Protein AF-A0A6V8KX57-F1 (afdb_monomer_lite)

Radius of gyration: 18.37 Å; chains: 1; bounding box: 53×50×31 Å

Foldseek 3Di:
DDDDDDQDDDPPPCSVVVLVVQCPDPPDHRPPPCLCCLPCQLPVQHADPVRHGNCPDPVNQVVQCVPPVHSVNDPSVVVVVVCVVAVPPVNPPPPDPPDDDPPPDD

Organism: NCBI:txid1076125

Secondary structure (DSSP, 8-state):
---------STTSSHHHHHHHHHTSTT------GGGIIIIIIIT-PBPTTSSBGGG-HHHHHHHHHHHSSGGGS-HHHHHHHHHHH--GGGSTT-S--PPP-----

InterPro domains:
  IPR027417 P-loop containing nucleoside triphosphate hydrolase [G3DSA:3.40.50.300] (1-101)
  IPR027417 P-loop containing nucleoside triphosphate hydrolase [SSF52540] (4-48)

Structure (mmCIF, N/CA/C/O backbone):
data_AF-A0A6V8KX57-F1
#
_entry.id   AF-A0A6V8KX57-F1
#
loop_
_atom_site.group_PDB
_atom_site.id
_atom_site.type_symbol
_atom_site.label_atom_id
_atom_site.label_alt_id
_atom_site.label_comp_id
_atom_site.label_asym_id
_atom_site.label_entity_id
_atom_site.label_seq_id
_atom_site.pdbx_PDB_ins_code
_atom_site.Cartn_x
_atom_site.Cartn_y
_atom_site.Cartn_z
_atom_site.occupancy
_atom_site.B_iso_or_equiv
_atom_site.auth_seq_id
_atom_site.auth_comp_id
_atom_site.auth_asym_id
_atom_site.auth_atom_id
_atom_site.pdbx_PDB_model_num
ATOM 1 N N . MET A 1 1 ? -17.731 9.855 -0.215 1.00 61.09 1 MET A N 1
ATOM 2 C CA . MET A 1 1 ? -16.500 10.271 -0.920 1.00 61.09 1 MET A CA 1
ATOM 3 C C . MET A 1 1 ? -15.361 10.084 0.064 1.00 61.09 1 MET A C 1
ATOM 5 O O . MET A 1 1 ? -15.464 10.623 1.158 1.00 61.09 1 MET A O 1
ATOM 9 N N . SER A 1 2 ? -14.373 9.250 -0.255 1.00 80.75 2 SER A N 1
ATOM 10 C CA . SER A 1 2 ? -13.273 8.945 0.669 1.00 80.75 2 SER A CA 1
ATOM 11 C C . SER A 1 2 ? -12.160 9.975 0.498 1.00 80.75 2 SER A C 1
ATOM 13 O O . SER A 1 2 ? -11.701 10.198 -0.621 1.00 80.75 2 SER A O 1
ATOM 15 N N . SER A 1 3 ? -11.751 10.618 1.589 1.00 90.81 3 SER A N 1
ATOM 16 C CA . SER A 1 3 ? -10.618 11.548 1.594 1.00 90.81 3 SER A CA 1
ATOM 17 C C . SER A 1 3 ? -9.317 10.776 1.783 1.00 90.81 3 SER A C 1
ATOM 19 O O . SER A 1 3 ? -9.241 9.908 2.649 1.00 90.81 3 SER A O 1
ATOM 21 N N . VAL A 1 4 ? -8.288 11.108 1.001 1.00 92.25 4 VAL A N 1
ATOM 22 C CA . VAL A 1 4 ? -6.947 10.523 1.139 1.00 92.25 4 VAL A CA 1
ATOM 23 C C . VAL A 1 4 ? -6.014 11.563 1.748 1.00 92.25 4 VAL A C 1
ATOM 25 O O . VAL A 1 4 ? -5.900 12.674 1.230 1.00 92.25 4 VAL A O 1
ATOM 28 N N . LEU A 1 5 ? -5.345 11.198 2.842 1.00 92.94 5 LEU A N 1
ATOM 29 C CA . LEU A 1 5 ? -4.351 12.030 3.513 1.00 92.94 5 LEU A CA 1
ATOM 30 C C . LEU A 1 5 ? -2.956 11.442 3.289 1.00 92.94 5 LEU A C 1
ATOM 32 O O . LEU A 1 5 ? -2.659 10.345 3.751 1.00 92.94 5 LEU A O 1
ATOM 36 N N . PHE A 1 6 ? -2.093 12.192 2.608 1.00 91.25 6 PHE A N 1
ATOM 37 C CA . PHE A 1 6 ? -0.690 11.827 2.430 1.00 91.25 6 PHE A CA 1
ATOM 38 C C . PHE A 1 6 ? 0.160 12.447 3.540 1.00 91.25 6 PHE A C 1
ATOM 40 O O . PHE A 1 6 ? 0.143 13.664 3.734 1.00 91.25 6 PHE A O 1
ATOM 47 N N . LEU A 1 7 ? 0.933 11.619 4.243 1.00 90.88 7 LEU A N 1
ATOM 48 C CA . LEU A 1 7 ? 1.901 12.067 5.242 1.00 90.88 7 LEU A CA 1
ATOM 49 C C . LEU A 1 7 ? 3.296 12.124 4.615 1.00 90.88 7 LEU A C 1
ATOM 51 O O . LEU A 1 7 ? 3.874 11.099 4.264 1.00 90.88 7 LEU A O 1
ATOM 55 N N . GLY A 1 8 ? 3.833 13.335 4.474 1.00 86.81 8 GLY A N 1
ATOM 56 C CA . GLY A 1 8 ? 5.172 13.580 3.942 1.00 86.81 8 GLY A CA 1
ATOM 57 C C . GLY A 1 8 ? 6.132 14.079 5.019 1.00 86.81 8 GLY A C 1
ATOM 58 O O . GLY A 1 8 ? 5.756 14.857 5.893 1.00 86.81 8 GLY A O 1
ATOM 59 N N . GLY A 1 9 ? 7.392 13.662 4.938 1.00 84.38 9 GLY A N 1
ATOM 60 C CA . GLY A 1 9 ? 8.456 14.116 5.828 1.00 84.38 9 GLY A CA 1
ATOM 61 C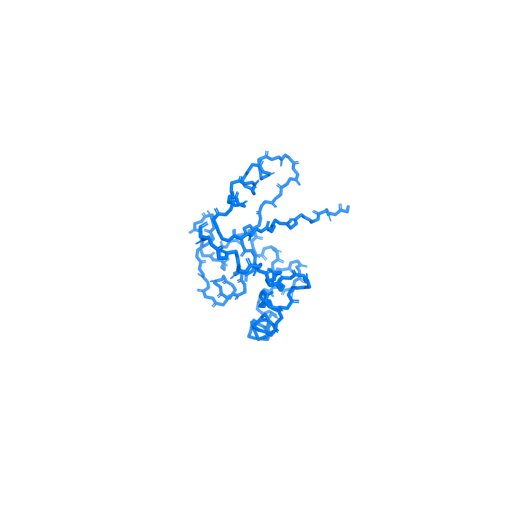 C . GLY A 1 9 ? 9.803 13.536 5.417 1.00 84.38 9 GLY A C 1
ATOM 62 O O . GLY A 1 9 ? 9.869 12.580 4.645 1.00 84.38 9 GLY A O 1
ATOM 63 N N . LEU A 1 10 ? 10.891 14.113 5.927 1.00 82.38 10 LEU A N 1
ATOM 64 C CA . LEU A 1 10 ? 12.196 13.467 5.821 1.00 82.38 10 LEU A CA 1
ATOM 65 C C . LEU A 1 10 ? 12.225 12.227 6.726 1.00 82.38 10 LEU A C 1
ATOM 67 O O . LEU A 1 10 ? 11.469 12.106 7.695 1.00 82.38 10 LEU A O 1
ATOM 71 N N . GLY A 1 11 ? 13.117 11.288 6.413 1.00 82.50 11 GLY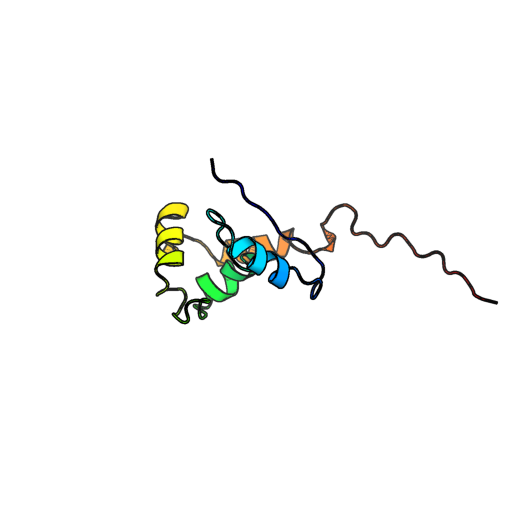 A N 1
ATOM 72 C CA . GLY A 1 11 ? 13.284 10.091 7.229 1.00 82.50 11 GLY A CA 1
ATOM 73 C C . GLY A 1 11 ? 13.538 10.453 8.695 1.00 82.50 11 GLY A C 1
ATOM 74 O O . GLY A 1 11 ? 14.396 11.286 8.994 1.00 82.50 11 GLY A O 1
ATOM 75 N N . ARG A 1 12 ? 12.817 9.785 9.606 1.00 85.25 12 ARG A N 1
ATOM 76 C CA . ARG A 1 12 ? 12.870 9.998 11.067 1.00 85.25 12 ARG A CA 1
ATOM 77 C C . ARG A 1 12 ? 12.296 11.340 11.550 1.00 85.25 12 ARG A C 1
ATOM 79 O O . ARG A 1 12 ? 12.636 11.787 12.639 1.00 85.25 12 ARG A O 1
ATOM 86 N N . SER A 1 13 ? 11.377 11.948 10.799 1.00 90.06 13 SER A N 1
ATOM 87 C CA . SER A 1 13 ? 10.615 13.132 11.240 1.00 90.06 13 SER A CA 1
ATOM 88 C C . SER A 1 13 ? 9.339 12.811 12.039 1.00 90.06 13 SER A C 1
ATOM 90 O O . SER A 1 13 ? 8.531 13.701 12.276 1.00 90.06 13 SER A O 1
ATOM 92 N N . GLY A 1 14 ? 9.131 11.558 12.458 1.00 91.75 14 GLY A N 1
ATOM 93 C CA . GLY A 1 14 ? 7.971 11.168 13.272 1.00 91.75 14 GLY A CA 1
ATOM 94 C C . GLY A 1 14 ? 6.668 10.949 12.493 1.00 91.75 14 GLY A C 1
ATOM 95 O O . GLY A 1 14 ? 5.612 10.854 13.111 1.00 91.75 14 GLY A O 1
ATOM 96 N N . THR A 1 15 ? 6.717 10.817 11.163 1.00 92.25 15 THR A N 1
ATOM 97 C CA . THR A 1 15 ? 5.533 10.546 10.320 1.00 92.25 15 THR A CA 1
ATOM 98 C C . THR A 1 15 ? 4.786 9.282 10.746 1.00 92.25 15 THR A C 1
ATOM 100 O O . THR A 1 15 ? 3.565 9.305 10.831 1.00 92.25 15 THR A O 1
ATOM 103 N N . THR A 1 16 ? 5.502 8.223 11.131 1.00 92.25 16 THR A N 1
ATOM 104 C CA . THR A 1 16 ? 4.906 6.988 11.669 1.00 92.25 16 THR A CA 1
ATOM 105 C C . THR A 1 16 ? 4.136 7.214 12.974 1.00 92.25 16 THR A C 1
ATOM 107 O O . THR A 1 16 ? 3.117 6.572 13.207 1.00 92.25 16 THR A O 1
ATOM 110 N N . LEU A 1 17 ? 4.598 8.120 13.848 1.00 94.25 17 LEU A N 1
ATOM 111 C CA . LEU A 1 17 ? 3.867 8.448 15.078 1.00 94.25 17 LEU A CA 1
ATOM 112 C C . LEU A 1 17 ? 2.556 9.164 14.741 1.00 94.25 17 LEU A C 1
ATOM 114 O O . LEU A 1 17 ? 1.514 8.813 15.284 1.00 94.25 17 LEU A O 1
ATOM 118 N N . VAL A 1 18 ? 2.610 10.135 13.827 1.00 95.12 18 VAL A N 1
ATOM 119 C CA . VAL A 1 18 ? 1.424 10.869 13.364 1.00 95.12 18 VAL A CA 1
ATOM 120 C C . VAL A 1 18 ? 0.421 9.928 12.700 1.00 95.12 18 VAL A C 1
ATOM 122 O O . VAL A 1 18 ? -0.763 9.994 13.014 1.00 95.12 18 VAL A O 1
ATOM 125 N N . GLU A 1 19 ? 0.883 9.021 11.837 1.00 95.25 19 GLU A N 1
ATOM 126 C CA . GLU A 1 19 ? 0.033 8.008 11.206 1.00 95.25 19 GLU A CA 1
ATOM 127 C C . GLU A 1 19 ? -0.707 7.164 12.246 1.00 95.25 19 GLU A C 1
ATOM 129 O O . GLU A 1 19 ? -1.922 7.010 12.154 1.00 95.25 19 GLU A O 1
ATOM 134 N N . ARG A 1 20 ? 0.005 6.667 13.265 1.00 94.19 20 ARG A N 1
ATOM 135 C CA . ARG A 1 20 ? -0.603 5.874 14.340 1.00 94.19 20 ARG A CA 1
ATOM 136 C C . ARG A 1 20 ? -1.668 6.658 15.096 1.00 94.19 20 ARG A C 1
ATOM 138 O O . ARG A 1 20 ? -2.749 6.134 15.304 1.00 94.19 20 ARG A O 1
ATOM 145 N N . LEU A 1 21 ? -1.394 7.916 15.453 1.00 95.75 21 LEU A N 1
ATOM 146 C CA . LEU A 1 21 ? -2.374 8.770 16.135 1.00 95.75 21 LEU A CA 1
ATOM 147 C C . LEU A 1 21 ? -3.635 8.997 15.291 1.00 95.75 21 LEU A C 1
ATOM 149 O O . LEU A 1 21 ? -4.737 9.010 15.830 1.00 95.75 21 LEU A O 1
ATOM 153 N N . LEU A 1 22 ? -3.484 9.166 13.976 1.00 95.25 22 LEU A N 1
ATOM 154 C CA . LEU A 1 22 ? -4.616 9.303 13.059 1.00 95.25 22 LEU A CA 1
ATOM 155 C C . LEU A 1 22 ? -5.371 7.983 12.872 1.00 95.25 22 LEU A C 1
ATOM 157 O O . LEU A 1 22 ? -6.587 8.006 12.726 1.00 95.25 22 LEU A O 1
ATOM 161 N N . GLY A 1 23 ? -4.674 6.846 12.903 1.00 94.31 23 GLY A N 1
ATOM 162 C CA . GLY A 1 23 ? -5.271 5.512 12.813 1.00 94.31 23 GLY A CA 1
ATOM 163 C C . GLY A 1 23 ? -6.203 5.159 13.977 1.00 94.31 23 GLY A C 1
ATOM 164 O O . GLY A 1 23 ? -7.089 4.333 13.798 1.00 94.31 23 GLY A O 1
ATOM 165 N N . GLU A 1 24 ? -6.059 5.816 15.131 1.00 96.06 24 GLU A N 1
ATOM 166 C CA . GLU A 1 24 ? -6.969 5.653 16.278 1.00 96.06 24 GLU A CA 1
ATOM 167 C C . GLU A 1 24 ? -8.305 6.402 16.103 1.00 96.06 24 GLU A C 1
ATOM 169 O O . GLU A 1 24 ? -9.240 6.211 16.884 1.00 96.06 24 GLU A O 1
ATOM 174 N N . LEU A 1 25 ? -8.421 7.285 15.103 1.00 95.44 25 LEU A N 1
ATOM 175 C CA . LEU A 1 25 ? -9.644 8.049 14.873 1.00 95.44 25 LEU A CA 1
ATOM 176 C C . LEU A 1 25 ? -10.699 7.201 14.138 1.00 95.44 25 LEU A C 1
ATOM 178 O O . LEU A 1 25 ? -10.385 6.553 13.135 1.00 95.44 25 LEU A O 1
ATOM 182 N N . PRO A 1 26 ? -11.980 7.253 14.551 1.00 94.25 26 PRO A N 1
ATOM 183 C CA . PRO A 1 26 ? -13.058 6.586 13.831 1.00 94.25 26 PRO A CA 1
ATOM 184 C C . PRO A 1 26 ? -13.131 7.048 12.372 1.00 94.25 26 PRO A C 1
ATOM 186 O O . PRO A 1 26 ? -13.189 8.244 12.087 1.00 94.25 26 PRO A O 1
ATOM 189 N N . GLY A 1 27 ? -13.167 6.092 11.443 1.00 91.44 27 GLY A N 1
ATOM 190 C CA . GLY A 1 27 ? -13.245 6.374 10.007 1.00 91.44 27 GLY A CA 1
ATOM 191 C C . GLY A 1 27 ? -11.904 6.698 9.341 1.00 91.44 27 GLY A C 1
ATOM 192 O O . GLY A 1 27 ? -11.884 6.964 8.139 1.00 91.44 27 GLY A O 1
ATOM 193 N N . CYS A 1 28 ? -10.794 6.641 10.078 1.00 93.81 28 CYS A N 1
ATOM 194 C CA . CYS A 1 28 ? -9.451 6.673 9.515 1.00 93.81 28 CYS A CA 1
ATOM 195 C C . CYS A 1 28 ? -8.897 5.251 9.369 1.00 93.81 28 CYS A C 1
ATOM 197 O O . CYS A 1 28 ? -9.118 4.384 10.209 1.00 93.81 28 CYS A O 1
ATOM 199 N N . CYS A 1 29 ? -8.168 5.012 8.281 1.00 92.50 29 CYS A N 1
ATOM 200 C CA . CYS A 1 29 ? -7.473 3.757 8.025 1.00 92.50 29 CYS A CA 1
ATOM 201 C C . CYS A 1 29 ? -6.018 4.082 7.684 1.00 92.50 29 CYS A C 1
ATOM 203 O O . CYS A 1 29 ? -5.751 4.779 6.704 1.00 92.50 29 CYS A O 1
ATOM 205 N N . ALA A 1 30 ? -5.094 3.618 8.524 1.00 93.38 30 ALA A N 1
ATOM 206 C CA . ALA A 1 30 ? -3.665 3.702 8.253 1.00 93.38 30 ALA A CA 1
ATOM 207 C C . ALA A 1 30 ? -3.273 2.618 7.241 1.00 93.38 30 ALA A C 1
ATOM 209 O O . ALA A 1 30 ? -3.633 1.453 7.409 1.00 93.38 30 ALA A O 1
ATOM 210 N N . LEU A 1 31 ? -2.538 3.005 6.198 1.00 93.00 31 LEU A N 1
ATOM 211 C CA . LEU A 1 31 ? -2.116 2.103 5.119 1.00 93.00 31 LEU A CA 1
ATOM 212 C C . LEU A 1 31 ? -0.618 1.768 5.175 1.00 93.00 31 LEU A C 1
ATOM 214 O O . LEU A 1 31 ? -0.154 0.919 4.416 1.00 93.00 31 LEU A O 1
ATOM 218 N N . GLY A 1 32 ? 0.141 2.413 6.061 1.00 91.75 32 GLY A N 1
ATOM 219 C CA . GLY A 1 32 ? 1.587 2.285 6.151 1.00 91.75 32 GLY A CA 1
ATOM 220 C C . GLY A 1 32 ? 2.318 2.974 5.001 1.00 91.75 32 GLY A C 1
ATOM 221 O O . GLY A 1 32 ? 1.789 3.819 4.273 1.00 91.75 32 GLY A O 1
ATOM 222 N N . GLU A 1 33 ? 3.578 2.589 4.811 1.00 91.81 33 GLU A N 1
ATOM 223 C CA . GLU A 1 33 ? 4.423 3.080 3.722 1.00 91.81 33 GLU A CA 1
ATOM 224 C C . GLU A 1 33 ? 4.048 2.396 2.395 1.00 91.81 33 GLU A C 1
ATOM 226 O O . GLU A 1 33 ? 4.806 1.584 1.871 1.00 91.81 33 GLU A O 1
ATOM 231 N N . VAL A 1 34 ? 2.888 2.748 1.821 1.00 92.25 34 VAL A N 1
ATOM 232 C CA . VAL A 1 34 ? 2.349 2.168 0.565 1.00 92.25 34 VAL A CA 1
ATOM 233 C C . VAL A 1 34 ? 3.328 2.278 -0.614 1.00 92.25 34 VAL A C 1
ATOM 235 O O . VAL A 1 34 ? 3.270 1.495 -1.555 1.00 92.25 34 VAL A O 1
ATOM 238 N N . VAL A 1 35 ? 4.295 3.194 -0.553 1.00 90.00 35 VAL A N 1
ATOM 239 C CA . VAL A 1 35 ? 5.416 3.258 -1.507 1.00 90.00 35 VAL A CA 1
ATOM 240 C C . VAL A 1 35 ? 6.202 1.938 -1.594 1.00 90.00 35 VAL A C 1
ATOM 242 O O . VAL A 1 35 ? 6.7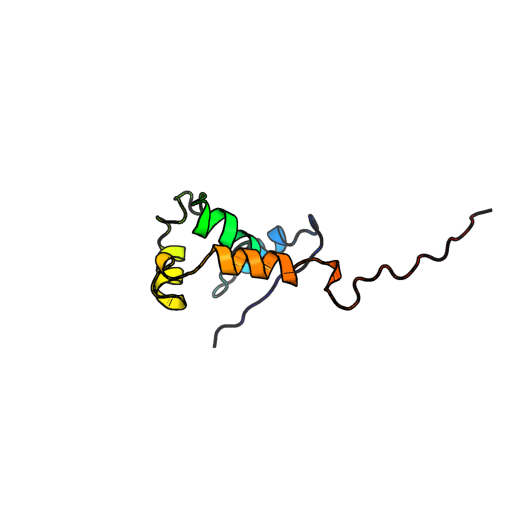44 1.602 -2.647 1.00 90.00 35 VAL A O 1
ATOM 245 N N . HIS A 1 36 ? 6.250 1.163 -0.509 1.00 92.38 36 HIS A N 1
ATOM 246 C CA . HIS A 1 36 ? 6.927 -0.130 -0.435 1.00 92.38 36 HIS A CA 1
ATOM 247 C C . HIS A 1 36 ? 6.040 -1.318 -0.824 1.00 92.38 36 HIS A C 1
ATOM 249 O O . HIS A 1 36 ? 6.595 -2.381 -1.107 1.00 92.38 36 HIS A O 1
ATOM 255 N N . LEU A 1 37 ? 4.719 -1.120 -0.929 1.00 95.25 37 LEU A N 1
ATOM 256 C CA . LEU A 1 37 ? 3.726 -2.150 -1.259 1.00 95.25 37 LEU A CA 1
ATOM 257 C C . LEU A 1 37 ? 4.119 -2.942 -2.510 1.00 95.25 37 LEU A C 1
ATOM 259 O O . LEU A 1 37 ? 4.116 -4.167 -2.522 1.00 95.25 37 LEU A O 1
ATOM 263 N N . TRP A 1 38 ? 4.514 -2.241 -3.573 1.00 95.62 38 TRP A N 1
ATOM 264 C CA . TRP A 1 38 ? 4.810 -2.871 -4.861 1.00 95.62 38 TRP A CA 1
ATOM 265 C C . TRP A 1 38 ? 5.979 -3.848 -4.782 1.00 95.62 38 TRP A C 1
ATOM 267 O O . TRP A 1 38 ? 5.933 -4.933 -5.353 1.00 95.62 38 TRP A O 1
ATOM 277 N N . GLN A 1 39 ? 7.045 -3.454 -4.085 1.00 95.94 39 GLN A N 1
ATOM 278 C CA . GLN A 1 39 ? 8.255 -4.257 -4.014 1.00 95.94 39 GLN A CA 1
ATOM 279 C C . GLN A 1 39 ? 8.149 -5.327 -2.929 1.00 95.94 39 GLN A C 1
ATOM 281 O O . GLN A 1 39 ? 8.326 -6.504 -3.214 1.00 95.94 39 GLN A O 1
ATOM 286 N N . ARG A 1 40 ? 7.900 -4.914 -1.687 1.00 95.88 40 ARG A N 1
ATOM 287 C CA . ARG A 1 40 ? 8.003 -5.801 -0.524 1.00 95.88 40 ARG A CA 1
ATOM 288 C C . ARG A 1 40 ? 6.828 -6.758 -0.432 1.00 95.88 40 ARG A C 1
ATOM 290 O O . ARG A 1 40 ? 6.995 -7.918 -0.084 1.00 95.88 40 ARG A O 1
ATOM 297 N N . ASP A 1 41 ? 5.649 -6.288 -0.801 1.00 94.81 41 ASP A N 1
ATOM 298 C CA . ASP A 1 41 ? 4.433 -7.023 -0.505 1.00 94.81 41 ASP A CA 1
ATOM 299 C C . ASP A 1 41 ? 3.912 -7.742 -1.753 1.00 94.81 41 ASP A C 1
ATOM 301 O O . ASP A 1 41 ? 3.879 -8.968 -1.790 1.00 94.81 41 ASP A O 1
ATOM 305 N N . VAL A 1 42 ? 3.605 -7.003 -2.825 1.00 96.25 42 VAL A N 1
ATOM 306 C CA . VAL A 1 42 ? 3.060 -7.587 -4.065 1.00 96.25 42 VAL A CA 1
ATOM 307 C C . VAL A 1 42 ? 4.068 -8.516 -4.750 1.00 96.25 42 VAL A C 1
ATOM 309 O O . VAL A 1 42 ? 3.681 -9.567 -5.255 1.00 96.25 42 VAL A O 1
ATOM 312 N N . ARG A 1 43 ? 5.357 -8.144 -4.790 1.00 96.75 43 ARG A N 1
ATOM 313 C CA . ARG A 1 43 ? 6.404 -8.958 -5.430 1.00 96.75 43 ARG A CA 1
ATOM 314 C C . ARG A 1 43 ? 7.061 -9.951 -4.469 1.00 96.75 43 ARG A C 1
ATOM 316 O O . ARG A 1 43 ? 7.246 -11.103 -4.853 1.00 96.75 43 ARG A O 1
ATOM 323 N N . ASP A 1 44 ? 7.448 -9.505 -3.272 1.00 97.12 44 ASP A N 1
ATOM 324 C CA . ASP A 1 44 ? 8.277 -10.305 -2.356 1.00 97.12 44 ASP A CA 1
ATOM 325 C C . ASP A 1 44 ? 7.459 -11.063 -1.280 1.00 97.12 44 ASP A C 1
ATOM 327 O O . ASP A 1 44 ? 8.025 -11.887 -0.558 1.00 97.12 44 ASP A O 1
ATOM 331 N N . ASP A 1 45 ? 6.133 -10.858 -1.213 1.00 96.88 45 ASP A N 1
ATOM 332 C CA . ASP A 1 45 ? 5.206 -11.515 -0.272 1.00 96.88 45 ASP A CA 1
ATOM 333 C C . ASP A 1 45 ? 5.673 -11.426 1.195 1.00 96.88 45 ASP A C 1
ATOM 335 O O . ASP A 1 45 ? 5.635 -12.395 1.967 1.00 96.88 45 ASP A O 1
ATOM 339 N N . GLU A 1 46 ? 6.162 -10.244 1.584 1.00 96.88 46 GLU A N 1
ATOM 340 C CA . GLU A 1 46 ? 6.563 -9.960 2.958 1.00 96.88 46 GLU A CA 1
ATOM 341 C C . GLU A 1 46 ? 5.376 -10.033 3.938 1.00 96.88 46 GLU A C 1
ATOM 343 O O . GLU A 1 46 ? 4.201 -10.185 3.584 1.00 96.88 46 GLU A O 1
ATOM 348 N N . ARG A 1 47 ? 5.693 -10.000 5.237 1.00 96.00 47 ARG A N 1
ATOM 349 C CA . ARG A 1 47 ? 4.672 -10.047 6.284 1.00 96.00 47 ARG A CA 1
ATOM 350 C C . ARG A 1 47 ? 4.010 -8.686 6.445 1.00 96.00 47 ARG A C 1
ATOM 352 O O . ARG A 1 47 ? 4.677 -7.692 6.714 1.00 96.00 47 ARG A O 1
ATOM 359 N N . CYS A 1 48 ? 2.685 -8.688 6.405 1.00 94.38 48 CYS A N 1
ATOM 360 C CA . CYS A 1 48 ? 1.870 -7.534 6.738 1.00 94.38 48 CYS A CA 1
ATOM 361 C C . CYS A 1 48 ? 1.935 -7.229 8.249 1.00 94.38 48 CYS A C 1
ATOM 363 O O . CYS A 1 48 ? 2.281 -8.088 9.065 1.00 94.38 48 CYS A O 1
ATOM 365 N N . GLY A 1 49 ? 1.511 -6.026 8.647 1.00 89.25 49 GLY A N 1
ATOM 366 C CA . GLY A 1 49 ? 1.369 -5.631 10.053 1.00 89.25 49 GLY A CA 1
ATOM 367 C C . GLY A 1 49 ? 0.422 -6.522 10.870 1.00 89.25 49 GLY A C 1
ATOM 368 O O . GLY A 1 49 ? 0.550 -6.578 12.089 1.00 89.25 49 GLY A O 1
ATOM 369 N N . CYS A 1 50 ? -0.476 -7.274 10.220 1.00 92.69 50 CYS A N 1
ATOM 370 C CA . CYS A 1 50 ? -1.299 -8.290 10.885 1.00 92.69 50 CYS A CA 1
ATOM 371 C C . CYS A 1 50 ? -0.529 -9.579 11.243 1.00 92.69 50 CYS A C 1
ATOM 373 O O . CYS A 1 50 ? -1.057 -10.434 11.946 1.00 92.69 50 CYS A O 1
ATOM 375 N N . GLY A 1 51 ? 0.707 -9.743 10.760 1.00 94.88 51 GLY A N 1
ATOM 376 C CA . GLY A 1 51 ? 1.565 -10.906 10.996 1.00 94.88 51 GLY A CA 1
ATOM 377 C C . GLY A 1 51 ? 1.474 -12.005 9.931 1.00 94.88 51 GLY A C 1
ATOM 378 O O . GLY A 1 51 ? 2.395 -12.824 9.835 1.00 94.88 51 GLY A O 1
ATOM 379 N N . ALA A 1 52 ? 0.424 -12.022 9.104 1.00 97.12 52 ALA A N 1
ATOM 380 C CA . ALA A 1 52 ? 0.308 -12.918 7.952 1.00 97.12 52 ALA A CA 1
ATOM 381 C C . ALA A 1 52 ? 1.221 -12.477 6.792 1.00 97.12 52 ALA A C 1
ATOM 383 O O . ALA A 1 52 ? 1.663 -11.328 6.741 1.00 97.12 52 ALA A O 1
ATOM 384 N N . ARG A 1 53 ? 1.503 -13.391 5.855 1.00 97.50 53 ARG A N 1
ATOM 385 C CA . ARG A 1 53 ? 2.070 -13.031 4.542 1.00 97.50 53 ARG A CA 1
ATOM 386 C C . ARG A 1 53 ? 1.092 -12.129 3.794 1.00 97.50 53 ARG A C 1
ATOM 388 O O . ARG A 1 53 ? -0.113 -12.246 4.014 1.00 97.50 53 ARG A O 1
ATOM 395 N N . PHE A 1 54 ? 1.595 -11.256 2.927 1.00 96.69 54 PHE A N 1
ATOM 396 C CA . PHE A 1 54 ? 0.763 -10.334 2.158 1.00 96.69 54 PHE A CA 1
ATOM 397 C C . PHE A 1 54 ? -0.346 -11.051 1.379 1.00 96.69 54 PHE A C 1
ATOM 399 O O . PHE A 1 54 ? -1.512 -10.688 1.510 1.00 96.69 54 PHE A O 1
ATOM 406 N N . SER A 1 55 ? -0.004 -12.130 0.673 1.00 95.94 55 SER A N 1
ATOM 407 C CA . SER A 1 55 ? -0.947 -12.987 -0.066 1.00 95.94 55 SER A CA 1
ATOM 408 C C . SER A 1 55 ? -2.014 -13.672 0.798 1.00 95.94 55 SER A C 1
ATOM 410 O O . SER A 1 55 ? -2.983 -14.199 0.266 1.00 95.94 55 SER A O 1
ATOM 412 N N . ALA A 1 56 ? -1.842 -13.680 2.122 1.00 96.94 56 ALA A N 1
ATOM 413 C CA . ALA A 1 56 ? -2.773 -14.256 3.090 1.00 96.94 56 ALA A CA 1
ATOM 414 C C . ALA A 1 56 ? -3.397 -13.189 4.010 1.00 96.94 56 ALA A C 1
ATOM 416 O O . ALA A 1 56 ? -3.925 -13.514 5.073 1.00 96.94 56 ALA A O 1
ATOM 417 N N . CYS A 1 57 ? -3.276 -11.907 3.661 1.00 97.31 57 CYS A N 1
ATOM 418 C CA . CYS A 1 57 ? -3.855 -10.809 4.419 1.00 97.31 57 CYS A CA 1
ATOM 419 C C . CYS A 1 57 ? -5.238 -10.452 3.861 1.00 97.31 57 CYS A C 1
ATOM 421 O O . CYS A 1 57 ? -5.319 -9.823 2.810 1.00 97.31 57 CYS A O 1
ATOM 423 N N . ASP A 1 58 ? -6.309 -10.757 4.601 1.00 97.19 58 ASP A N 1
ATOM 424 C CA . ASP A 1 58 ? -7.698 -10.501 4.172 1.00 97.19 58 ASP A CA 1
ATOM 425 C C . ASP A 1 58 ? -7.948 -9.047 3.735 1.00 97.19 58 ASP A C 1
ATOM 427 O O . ASP A 1 58 ? -8.667 -8.785 2.767 1.00 97.19 58 ASP A O 1
ATOM 431 N N . PHE A 1 59 ? -7.334 -8.085 4.434 1.00 95.69 59 PHE A N 1
ATOM 432 C CA . PHE A 1 59 ? -7.452 -6.667 4.096 1.00 95.69 59 PHE A CA 1
ATOM 433 C C . PHE A 1 59 ? -6.877 -6.374 2.707 1.00 95.69 59 PHE A C 1
ATOM 435 O O . PHE A 1 59 ? -7.553 -5.783 1.866 1.00 95.69 59 PHE A O 1
ATOM 442 N N . TRP A 1 60 ? -5.635 -6.791 2.459 1.00 96.69 60 TRP A N 1
ATOM 443 C CA . TRP A 1 60 ? -4.955 -6.500 1.201 1.00 96.69 60 TRP A CA 1
ATOM 444 C C . TRP A 1 60 ? -5.460 -7.356 0.046 1.00 96.69 60 TRP A C 1
ATOM 446 O O . TRP A 1 60 ? -5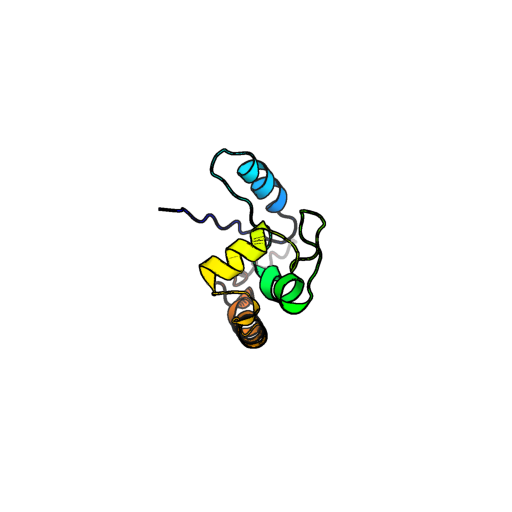.496 -6.860 -1.077 1.00 96.69 60 TRP A O 1
ATOM 456 N N . ASP A 1 61 ? -5.897 -8.586 0.304 1.00 96.88 61 ASP A N 1
ATOM 457 C CA . ASP A 1 61 ? -6.573 -9.431 -0.682 1.00 96.88 61 ASP A CA 1
ATOM 458 C C . ASP A 1 61 ? -7.840 -8.738 -1.205 1.00 96.88 61 ASP A C 1
ATOM 460 O O . ASP A 1 61 ? -7.963 -8.466 -2.400 1.00 96.88 61 ASP A O 1
ATOM 464 N N . THR A 1 62 ? -8.699 -8.275 -0.288 1.00 97.69 62 THR A N 1
ATOM 465 C CA . THR A 1 62 ? -9.907 -7.508 -0.630 1.00 97.69 62 THR A CA 1
ATOM 466 C C . THR A 1 62 ? -9.576 -6.242 -1.428 1.00 97.69 62 THR A C 1
ATOM 468 O O . THR A 1 62 ? -10.266 -5.914 -2.394 1.00 97.69 62 THR A O 1
ATOM 471 N N . VAL A 1 63 ? -8.516 -5.515 -1.053 1.00 96.19 63 VAL A N 1
ATOM 472 C CA . VAL A 1 63 ? -8.065 -4.327 -1.800 1.00 96.19 63 VAL A CA 1
ATOM 473 C C . VAL A 1 63 ? -7.628 -4.698 -3.218 1.00 96.19 63 VAL A C 1
ATOM 475 O O . VAL A 1 63 ? -8.003 -4.003 -4.162 1.00 96.19 63 VAL A O 1
ATOM 478 N N . GLY A 1 64 ? -6.866 -5.780 -3.382 1.00 96.94 64 GLY A N 1
ATOM 479 C CA . GLY A 1 64 ? -6.409 -6.260 -4.686 1.00 96.94 64 GLY A CA 1
ATOM 480 C C . GLY A 1 64 ? -7.567 -6.617 -5.606 1.00 96.94 64 GLY A C 1
ATOM 481 O O . GLY A 1 64 ? -7.607 -6.167 -6.753 1.00 96.94 64 GLY A O 1
ATOM 482 N N . GLU A 1 65 ? -8.538 -7.365 -5.088 1.00 98.00 65 GLU A N 1
ATOM 483 C CA . GLU A 1 65 ? -9.748 -7.742 -5.819 1.00 98.00 65 GLU A CA 1
ATOM 484 C C . GLU A 1 65 ? -10.571 -6.517 -6.234 1.00 98.00 65 GLU A C 1
ATOM 486 O O . GLU A 1 65 ? -10.890 -6.351 -7.412 1.00 98.00 65 GLU A O 1
ATOM 491 N N . LEU A 1 66 ? -10.852 -5.596 -5.307 1.00 97.31 66 LEU A N 1
ATOM 492 C CA . LEU A 1 66 ? -11.694 -4.430 -5.592 1.00 97.31 66 LEU A CA 1
ATOM 493 C C . LEU A 1 66 ? -11.028 -3.393 -6.506 1.00 97.31 66 LEU A C 1
ATOM 495 O O . LEU A 1 66 ? -11.715 -2.761 -7.309 1.00 97.31 66 LEU A O 1
ATOM 499 N N . ALA A 1 67 ? -9.720 -3.168 -6.366 1.00 94.94 67 ALA A N 1
ATOM 500 C CA . ALA A 1 67 ? -9.022 -2.112 -7.098 1.00 94.94 67 ALA A CA 1
ATOM 501 C C . ALA A 1 67 ? -8.467 -2.579 -8.450 1.00 94.94 67 ALA A C 1
ATOM 503 O O . ALA A 1 67 ? -8.392 -1.778 -9.385 1.00 94.94 67 ALA A O 1
ATOM 504 N N . PHE A 1 68 ? -8.071 -3.851 -8.557 1.00 96.50 68 PHE A N 1
ATOM 505 C CA . PHE A 1 68 ? -7.320 -4.365 -9.705 1.00 96.50 68 PHE A CA 1
ATOM 506 C C . PHE A 1 68 ? -7.882 -5.672 -10.288 1.00 96.50 68 PHE A C 1
ATOM 508 O O . PHE A 1 68 ? -7.367 -6.133 -11.304 1.00 96.50 68 PHE A O 1
ATOM 515 N N . GLY A 1 69 ? -8.931 -6.259 -9.696 1.00 97.38 69 GLY A N 1
ATOM 516 C CA . GLY A 1 69 ? -9.407 -7.598 -10.069 1.00 97.38 69 GLY A CA 1
ATOM 517 C C . GLY A 1 69 ? -8.439 -8.708 -9.648 1.00 97.38 69 GLY A C 1
ATOM 518 O O . GLY A 1 69 ? -8.312 -9.716 -10.343 1.00 97.38 69 GLY A O 1
ATOM 519 N N . GLY A 1 70 ? -7.705 -8.461 -8.562 1.00 97.00 70 GLY A N 1
ATOM 520 C CA . GLY A 1 70 ? -6.699 -9.343 -7.992 1.00 97.00 70 GLY A CA 1
ATOM 521 C C . GLY A 1 70 ? -5.276 -8.882 -8.301 1.00 97.00 70 GLY A C 1
ATOM 522 O O . GLY A 1 70 ? -4.962 -8.404 -9.393 1.00 97.00 70 GLY A O 1
ATOM 523 N N . TRP A 1 71 ? -4.367 -9.062 -7.339 1.00 96.75 71 TRP A N 1
ATOM 524 C CA . TRP A 1 71 ? -2.967 -8.626 -7.468 1.00 96.75 71 TRP A CA 1
ATOM 525 C C . TRP A 1 71 ? -2.220 -9.285 -8.632 1.00 96.75 71 TRP A C 1
ATOM 527 O O . TRP A 1 71 ? -1.298 -8.694 -9.186 1.00 96.75 71 TRP A O 1
ATOM 537 N N . HIS A 1 72 ? -2.654 -10.476 -9.047 1.00 94.44 72 HIS A N 1
ATOM 538 C CA . HIS A 1 72 ? -2.096 -11.206 -10.184 1.00 94.44 72 HIS A CA 1
ATOM 539 C C . HIS A 1 72 ? -2.271 -10.480 -11.532 1.00 94.44 72 HIS A C 1
ATOM 541 O O . HIS A 1 72 ? -1.535 -10.770 -12.471 1.00 94.44 72 HIS A O 1
ATOM 547 N N . GLN A 1 73 ? -3.212 -9.535 -11.633 1.00 96.56 73 GLN A N 1
ATOM 548 C CA . GLN A 1 73 ? -3.433 -8.727 -12.838 1.00 96.56 73 GLN A CA 1
ATOM 549 C C . GLN A 1 73 ? -2.493 -7.517 -12.931 1.00 96.56 73 GLN A C 1
ATOM 551 O O . GLN A 1 73 ? -2.428 -6.845 -13.964 1.00 96.56 73 GLN A O 1
ATOM 556 N N . VAL A 1 74 ? -1.771 -7.203 -11.852 1.00 96.38 74 VAL A N 1
ATOM 557 C CA . VAL A 1 74 ? -0.880 -6.047 -11.790 1.00 96.38 74 VAL A CA 1
ATOM 558 C C . VAL A 1 74 ? 0.499 -6.433 -12.317 1.00 96.38 74 VAL A C 1
ATOM 560 O O . VAL A 1 74 ? 1.199 -7.262 -11.739 1.00 96.38 74 VAL A O 1
ATOM 563 N N . ASP A 1 75 ? 0.948 -5.763 -13.381 1.00 97.12 75 ASP A N 1
ATOM 564 C CA . ASP A 1 75 ? 2.347 -5.828 -13.815 1.00 97.12 75 ASP A CA 1
ATOM 565 C C . ASP A 1 75 ? 3.235 -5.046 -12.833 1.00 97.12 75 ASP A C 1
ATOM 567 O O . ASP A 1 75 ? 3.515 -3.852 -12.998 1.00 97.12 75 ASP A O 1
ATOM 571 N N . VAL A 1 76 ? 3.666 -5.737 -11.778 1.00 96.62 76 VAL A N 1
ATOM 572 C CA . VAL A 1 76 ? 4.478 -5.156 -10.706 1.00 96.62 76 VAL A CA 1
ATOM 573 C C . VAL A 1 76 ? 5.822 -4.626 -11.212 1.00 96.62 76 VAL A C 1
ATOM 575 O O . VAL A 1 76 ? 6.305 -3.601 -10.732 1.00 96.62 76 VAL A O 1
ATOM 578 N N . TYR A 1 77 ? 6.417 -5.251 -12.231 1.00 96.75 77 TYR A N 1
ATOM 579 C CA . TYR A 1 77 ? 7.703 -4.814 -12.775 1.00 96.75 77 TYR A CA 1
ATOM 580 C C . TYR A 1 77 ? 7.575 -3.488 -13.519 1.00 96.75 77 TYR A C 1
A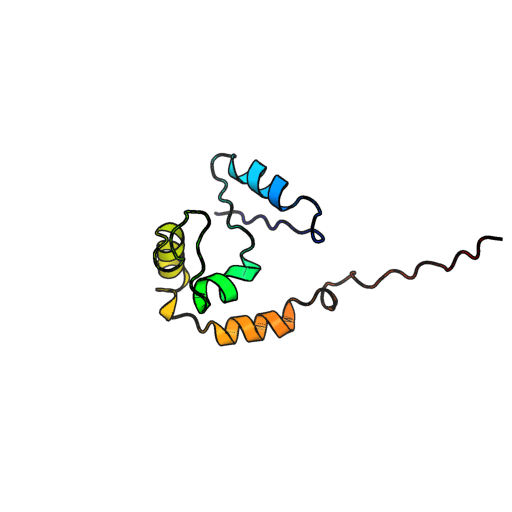TOM 582 O O . TYR A 1 77 ? 8.444 -2.621 -13.383 1.00 96.75 77 TYR A O 1
ATOM 590 N N . ARG A 1 78 ? 6.470 -3.283 -14.243 1.00 96.56 78 ARG A N 1
ATOM 591 C CA . ARG A 1 78 ? 6.157 -1.986 -14.847 1.00 96.56 78 ARG A CA 1
ATOM 592 C C . ARG A 1 78 ? 5.951 -0.900 -13.793 1.00 96.56 78 ARG A C 1
ATOM 594 O O . ARG A 1 78 ? 6.446 0.212 -13.982 1.00 96.56 78 ARG A O 1
ATOM 601 N N . VAL A 1 79 ? 5.255 -1.205 -12.696 1.00 95.44 79 VAL A N 1
ATOM 602 C CA . VAL A 1 79 ? 5.048 -0.243 -11.598 1.00 95.44 79 VAL A CA 1
ATOM 603 C C . VAL A 1 79 ? 6.383 0.149 -10.965 1.00 95.44 79 VAL A C 1
ATOM 605 O O . VAL A 1 79 ? 6.668 1.338 -10.843 1.00 95.44 79 VAL A O 1
ATOM 608 N N . LEU A 1 80 ? 7.246 -0.821 -10.658 1.00 95.44 80 LEU A N 1
ATOM 609 C CA . LEU A 1 80 ? 8.581 -0.567 -10.105 1.00 95.44 80 LEU A CA 1
ATOM 610 C C . LEU A 1 80 ? 9.475 0.233 -11.068 1.00 95.44 80 LEU A C 1
ATOM 612 O O . LEU A 1 80 ? 10.216 1.123 -10.642 1.00 95.44 80 LEU A O 1
ATOM 616 N N . ALA A 1 81 ? 9.395 -0.037 -12.374 1.00 95.12 81 ALA A N 1
ATOM 617 C CA . ALA A 1 81 ? 10.120 0.736 -13.380 1.00 95.12 81 ALA A CA 1
ATOM 618 C C . ALA A 1 81 ? 9.657 2.203 -13.413 1.00 95.12 81 ALA A C 1
ATOM 620 O O . ALA A 1 81 ? 10.490 3.114 -13.436 1.00 95.12 81 ALA A O 1
ATOM 621 N N . LEU A 1 82 ? 8.340 2.441 -13.364 1.00 93.62 82 LEU A N 1
ATOM 622 C CA . LEU A 1 82 ? 7.774 3.788 -13.284 1.00 93.62 82 LEU A CA 1
ATOM 623 C C . LEU A 1 82 ? 8.208 4.490 -11.994 1.00 93.62 82 LEU A C 1
ATOM 625 O O . LEU A 1 82 ? 8.675 5.627 -12.048 1.00 93.62 82 LEU A O 1
ATOM 629 N N . GLN A 1 83 ? 8.123 3.794 -10.861 1.00 91.81 83 GLN A N 1
ATOM 630 C CA . GLN A 1 83 ? 8.538 4.280 -9.551 1.00 91.81 83 GLN A CA 1
ATOM 631 C C . GLN A 1 83 ? 9.972 4.828 -9.583 1.00 91.81 83 GLN A C 1
ATOM 633 O O . GLN A 1 83 ? 10.224 5.988 -9.241 1.00 91.81 83 GLN A O 1
ATOM 638 N N . GLY A 1 84 ? 10.910 4.030 -10.102 1.00 90.44 84 GLY A N 1
ATOM 639 C CA . GLY A 1 84 ? 12.317 4.414 -10.227 1.00 90.44 84 GLY A CA 1
ATOM 640 C C . GLY A 1 84 ? 12.566 5.623 -11.140 1.00 90.44 84 GLY A C 1
ATOM 641 O O . GLY A 1 84 ? 13.574 6.325 -10.964 1.00 90.44 84 GLY A O 1
ATOM 642 N N . ALA A 1 85 ? 11.659 5.882 -12.088 1.00 90.00 85 ALA A N 1
ATOM 643 C CA . ALA A 1 85 ? 11.721 7.013 -13.005 1.00 90.00 85 ALA A CA 1
ATOM 644 C C . ALA A 1 85 ? 11.169 8.316 -12.400 1.00 90.00 85 ALA A C 1
ATOM 646 O O . ALA A 1 85 ? 11.677 9.383 -12.747 1.00 90.00 85 ALA A O 1
ATOM 647 N N . VAL A 1 86 ? 10.180 8.249 -11.496 1.00 88.00 86 VAL A N 1
ATOM 648 C CA . VAL A 1 86 ? 9.423 9.437 -11.046 1.00 88.00 86 VAL A CA 1
ATOM 649 C C . VAL A 1 86 ? 9.629 9.826 -9.580 1.00 88.00 86 VAL A C 1
ATOM 651 O O . VAL A 1 86 ? 9.572 11.009 -9.265 1.00 88.00 86 VAL A O 1
ATOM 654 N N . GLU A 1 87 ? 9.915 8.889 -8.673 1.00 85.12 87 GLU A N 1
ATOM 655 C CA . GLU A 1 87 ? 9.847 9.164 -7.223 1.00 85.12 87 GLU A CA 1
ATOM 656 C C . GLU A 1 87 ? 11.084 9.835 -6.624 1.00 85.12 87 GLU A C 1
ATOM 658 O O . GLU A 1 87 ? 11.091 10.236 -5.459 1.00 85.12 87 GLU A O 1
ATOM 663 N N . ARG A 1 88 ? 12.174 9.959 -7.384 1.00 80.50 88 ARG A N 1
ATOM 664 C CA . ARG A 1 88 ? 13.408 10.503 -6.812 1.00 80.50 88 ARG A CA 1
ATOM 665 C C . ARG A 1 88 ? 13.178 11.935 -6.341 1.00 80.50 88 ARG A C 1
ATOM 667 O O . ARG A 1 88 ? 12.782 12.788 -7.126 1.00 80.50 88 ARG A O 1
ATOM 674 N N . THR A 1 89 ? 13.578 12.223 -5.102 1.00 74.12 89 THR A N 1
ATOM 675 C CA . THR A 1 89 ? 13.422 13.533 -4.442 1.00 74.12 89 THR A CA 1
ATOM 676 C C . THR A 1 89 ? 13.916 14.705 -5.293 1.00 74.12 89 THR A C 1
ATOM 678 O O . THR A 1 89 ? 13.355 15.787 -5.219 1.00 74.12 89 THR A O 1
ATOM 681 N N . ARG A 1 90 ? 14.916 14.499 -6.166 1.00 76.88 90 ARG A N 1
ATOM 682 C CA . ARG A 1 90 ? 15.406 15.515 -7.120 1.00 76.88 90 ARG A CA 1
ATOM 683 C C . ARG A 1 90 ? 14.349 16.042 -8.104 1.00 76.88 90 ARG A C 1
ATOM 685 O O . ARG A 1 90 ? 14.587 17.068 -8.730 1.00 76.88 90 ARG A O 1
ATOM 692 N N . TYR A 1 91 ? 13.253 15.312 -8.292 1.00 77.56 91 TYR A N 1
ATOM 693 C CA . TYR A 1 91 ? 12.140 15.690 -9.157 1.00 77.56 91 TYR A CA 1
ATOM 694 C C . TYR A 1 91 ? 11.063 16.488 -8.416 1.00 77.56 91 TYR A C 1
ATOM 696 O O . TYR A 1 91 ? 10.162 17.009 -9.066 1.00 77.56 91 TYR A O 1
ATOM 704 N N . ILE A 1 92 ? 11.164 16.635 -7.087 1.00 72.06 92 ILE A N 1
ATOM 705 C CA . ILE A 1 92 ? 10.238 17.449 -6.297 1.00 72.06 92 ILE A CA 1
ATOM 706 C C . ILE A 1 92 ? 10.512 18.936 -6.590 1.00 72.06 92 ILE A C 1
ATOM 708 O O . ILE A 1 92 ? 11.612 19.431 -6.313 1.00 72.06 92 ILE A O 1
ATOM 712 N N . PRO A 1 93 ? 9.537 19.689 -7.132 1.00 68.12 93 PRO A N 1
ATOM 713 C CA . PRO A 1 93 ? 9.697 21.120 -7.353 1.00 68.12 93 PRO A CA 1
ATOM 714 C C . PRO A 1 93 ? 9.996 21.841 -6.031 1.00 68.12 93 PRO A C 1
ATOM 716 O O . PRO A 1 93 ? 9.285 21.670 -5.047 1.00 68.12 93 PRO A O 1
ATOM 719 N N . GLY A 1 94 ? 11.065 22.639 -5.995 1.00 70.25 94 GLY A N 1
ATOM 720 C CA . GLY A 1 94 ? 11.467 23.391 -4.798 1.00 70.25 94 GLY A CA 1
ATOM 721 C C . GLY A 1 94 ? 12.451 22.678 -3.861 1.00 70.25 94 GLY A C 1
ATOM 722 O O . GLY A 1 94 ? 12.966 23.320 -2.954 1.00 70.25 94 GLY A O 1
ATOM 723 N N . SER A 1 95 ? 12.816 21.413 -4.107 1.00 58.75 95 SER A N 1
ATOM 724 C CA . SER A 1 95 ? 13.828 20.697 -3.306 1.00 58.75 95 SER A CA 1
ATOM 725 C C . SER A 1 95 ? 15.282 20.998 -3.712 1.00 58.75 95 SER A C 1
ATOM 727 O O . SER A 1 95 ? 16.203 20.284 -3.304 1.00 58.75 95 SER A O 1
ATOM 729 N N . ARG A 1 96 ? 15.524 22.028 -4.542 1.00 54.09 96 ARG A N 1
ATOM 730 C CA . ARG A 1 96 ? 16.889 22.530 -4.765 1.00 54.09 96 ARG A CA 1
ATOM 731 C C . ARG A 1 96 ? 17.394 23.058 -3.422 1.00 54.09 96 ARG A C 1
ATOM 733 O O . ARG A 1 96 ? 16.681 23.850 -2.811 1.00 54.09 96 ARG A O 1
ATOM 740 N N . PRO A 1 97 ? 18.609 22.694 -2.978 1.00 54.59 97 PRO A N 1
ATOM 741 C CA . PRO A 1 97 ? 19.205 23.376 -1.849 1.00 54.59 97 PRO A CA 1
ATOM 742 C C . PRO A 1 97 ? 19.305 24.851 -2.232 1.00 54.59 97 PRO A C 1
ATOM 744 O O . PRO A 1 97 ? 20.046 25.218 -3.146 1.00 54.59 97 PRO A O 1
ATOM 747 N N . THR A 1 98 ? 18.510 25.692 -1.577 1.00 54.28 98 THR A N 1
ATOM 748 C CA . THR A 1 98 ? 18.747 27.129 -1.544 1.00 54.28 98 THR A CA 1
ATOM 749 C C . THR A 1 98 ? 20.163 27.281 -1.017 1.00 54.28 98 THR A C 1
ATOM 751 O O . THR A 1 98 ? 20.445 26.853 0.104 1.00 54.28 98 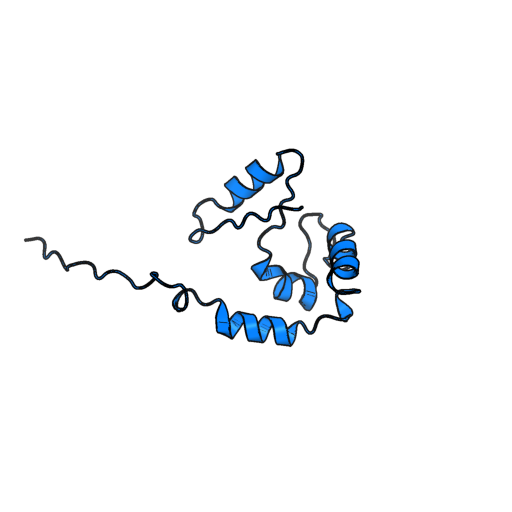THR A O 1
ATOM 754 N N . GLY A 1 99 ? 21.075 27.759 -1.864 1.00 49.19 99 GLY A N 1
ATOM 755 C CA . GLY A 1 99 ? 22.479 27.894 -1.511 1.00 49.19 99 GLY A CA 1
ATOM 756 C C . GLY A 1 99 ? 22.608 28.575 -0.154 1.00 49.19 99 GLY A C 1
ATOM 757 O O . GLY A 1 99 ? 22.136 29.693 0.029 1.00 49.19 99 GLY A O 1
ATOM 758 N N . SER A 1 100 ? 23.225 27.885 0.802 1.00 49.03 100 SER A N 1
ATOM 759 C CA . SER A 1 100 ? 23.757 28.541 1.989 1.00 49.03 100 SER A CA 1
ATOM 760 C C . SER A 1 100 ? 24.749 29.599 1.491 1.00 49.03 100 SER A C 1
ATOM 762 O O . SER A 1 100 ? 25.677 29.248 0.750 1.00 49.03 100 SER A O 1
ATOM 764 N N . PRO A 1 101 ? 24.600 30.885 1.862 1.00 45.72 101 PRO A N 1
ATOM 765 C CA . PRO A 1 101 ? 25.723 31.793 1.774 1.00 45.72 101 PRO A CA 1
ATOM 766 C C . PRO A 1 101 ? 26.784 31.205 2.697 1.00 45.72 101 PRO A C 1
ATOM 768 O O . PRO A 1 101 ? 26.525 30.973 3.879 1.00 45.72 101 PRO A O 1
ATOM 771 N N . ARG A 1 102 ? 27.968 30.923 2.151 1.00 46.66 102 ARG A N 1
ATOM 772 C CA . ARG A 1 102 ? 29.157 30.641 2.952 1.00 46.66 102 ARG A CA 1
ATOM 773 C C . ARG A 1 102 ? 29.408 31.866 3.834 1.00 46.66 102 ARG A C 1
ATOM 775 O O . ARG A 1 102 ? 30.069 32.801 3.399 1.00 46.66 102 ARG A O 1
ATOM 782 N N . SER A 1 103 ? 28.870 31.885 5.052 1.00 47.22 103 SER A N 1
ATOM 783 C CA . SER A 1 103 ? 29.310 32.826 6.074 1.00 47.22 103 SER A CA 1
ATOM 784 C C . SER A 1 103 ? 30.667 32.332 6.559 1.00 47.22 103 SER A C 1
ATOM 786 O O . SER A 1 103 ? 30.771 31.407 7.366 1.00 47.22 103 SER A O 1
ATOM 788 N N . THR A 1 104 ? 31.720 32.912 5.994 1.00 47.69 104 THR A N 1
ATOM 789 C CA . THR A 1 104 ? 33.043 32.946 6.606 1.00 47.69 104 THR A CA 1
ATOM 790 C C . THR A 1 104 ? 32.904 33.604 7.975 1.00 47.69 104 THR A C 1
ATOM 792 O O . THR A 1 104 ? 32.756 34.820 8.060 1.00 47.69 104 THR A O 1
ATOM 795 N N . TRP A 1 105 ? 32.913 32.799 9.033 1.00 38.66 105 TRP A N 1
ATOM 796 C CA . TRP A 1 105 ? 33.116 33.297 10.386 1.00 38.66 105 TRP A CA 1
ATOM 797 C C . TRP A 1 105 ? 34.603 33.632 10.543 1.00 38.66 105 TRP A C 1
ATOM 799 O O . TRP A 1 105 ? 35.457 32.746 10.468 1.00 38.66 105 TRP A O 1
ATOM 809 N N . ARG A 1 106 ? 34.885 34.929 10.672 1.00 33.72 106 ARG A N 1
ATOM 810 C CA . ARG A 1 106 ? 36.086 35.496 11.287 1.00 33.72 106 ARG A CA 1
ATOM 811 C C . ARG A 1 106 ? 35.665 36.114 12.610 1.00 33.72 106 ARG A C 1
ATOM 813 O O . ARG A 1 106 ? 34.521 36.620 12.650 1.00 33.72 106 ARG A O 1
#

Sequence (106 aa):
MSSVLFLGGLGRSGTTLVERLLGELPGCCALGEVVHLWQRDVRDDERCGCGARFSACDFWDTVGELAFGGWHQVDVYRVLALQGAVERTRYIPGSRPTGSPRSTWR

pLDDT: mean 87.01, std 15.54, range [33.72, 98.0]